Protein AF-S4PZG8-F1 (afdb_monomer_lite)

Secondary structure (DSSP, 8-state):
---S-HHHHHHHHHHHHHS----TTS-HHHHHHHHHHTT-HHHHHHHHHHHHHHH------------PPP--SPPP-------------

Radius of gyration: 31.52 Å; chains: 1; bounding box: 47×37×90 Å

Sequence (89 aa):
FIDRDPNLFGLILNFLRTRDIDLTNVNIRSLRHECDYFGITPLSRRLALCDEMNHSSCGDVLFYGYLPPPLNGPLPNSSGRNGSNVSRK

Foldseek 3Di:
DDPDDPVLVVQVVVCVVPVDGDPPPDDLVNNLVVCVVVVVVVSNVVSVVVVCVVVDPDDPPDDDDDDDPPPPDDDPPPPDDDDDDDDDD

InterPro domains:
  IPR003131 Potassium channel tetramerisation-type BTB domain [PF02214] (1-43)
  IPR011333 SKP1/BTB/POZ domain superfamily [G3DSA:3.30.710.10] (1-57)
  IPR011333 SKP1/BTB/POZ domain superfamily [SSF54695] (1-53)
  IPR047876 SHKBP1/KCTD3 [PTHR15859] (1-72)

Organism: NCBI:txid116150

Structure (mmCIF, N/CA/C/O backbone):
data_AF-S4PZG8-F1
#
_entry.id   AF-S4PZG8-F1
#
loop_
_atom_site.group_PDB
_atom_site.id
_atom_site.type_symbol
_atom_site.label_atom_id
_atom_site.label_alt_id
_atom_site.label_comp_id
_atom_site.label_asym_id
_atom_site.label_entity_id
_atom_site.label_seq_id
_atom_site.pdbx_PDB_i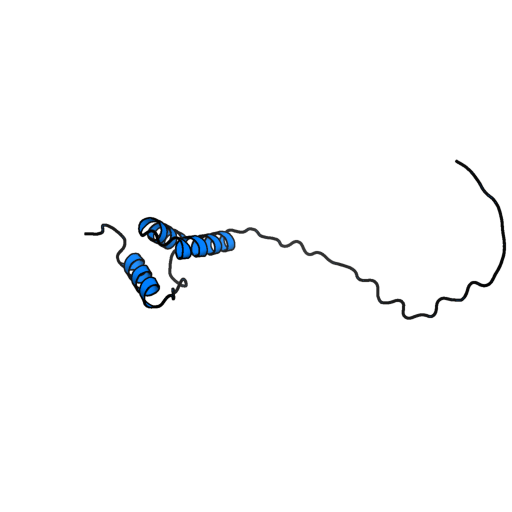ns_code
_atom_site.Cartn_x
_atom_site.Cartn_y
_atom_site.Cartn_z
_atom_site.occupancy
_atom_site.B_iso_or_equiv
_atom_site.auth_seq_id
_atom_site.auth_comp_id
_atom_site.auth_asym_id
_atom_site.auth_atom_id
_atom_site.pdbx_PDB_model_num
ATOM 1 N N . PHE A 1 1 ? 8.117 -1.780 -19.523 1.00 66.31 1 PHE A N 1
ATOM 2 C CA . PHE A 1 1 ? 7.851 -3.006 -18.749 1.00 66.31 1 PHE A CA 1
ATOM 3 C C . PHE A 1 1 ? 7.889 -2.661 -17.275 1.00 66.31 1 PHE A C 1
ATOM 5 O O . PHE A 1 1 ? 8.657 -1.782 -16.906 1.00 66.31 1 PHE A O 1
ATOM 12 N N . ILE A 1 2 ? 7.032 -3.288 -16.473 1.00 79.31 2 ILE A N 1
ATOM 13 C CA . ILE A 1 2 ? 7.015 -3.125 -15.017 1.00 79.31 2 ILE A CA 1
ATOM 14 C C . ILE A 1 2 ? 7.710 -4.360 -14.439 1.00 79.31 2 ILE A C 1
ATOM 16 O O . ILE A 1 2 ? 7.255 -5.471 -14.689 1.00 79.31 2 ILE A O 1
ATOM 20 N N . ASP A 1 3 ? 8.811 -4.164 -13.716 1.00 85.62 3 ASP A N 1
ATOM 21 C CA . ASP A 1 3 ? 9.589 -5.227 -13.060 1.00 85.62 3 ASP A CA 1
ATOM 22 C C . ASP A 1 3 ? 9.063 -5.469 -11.633 1.00 85.62 3 ASP A C 1
ATOM 24 O O . ASP A 1 3 ? 9.740 -5.221 -10.637 1.00 85.62 3 ASP A O 1
ATOM 28 N N . ARG A 1 4 ? 7.773 -5.808 -11.525 1.00 89.06 4 ARG A N 1
ATOM 29 C CA . ARG A 1 4 ? 7.062 -6.037 -10.253 1.00 89.06 4 ARG A CA 1
ATOM 30 C C . ARG A 1 4 ? 6.253 -7.323 -10.326 1.00 89.06 4 ARG A C 1
ATOM 32 O O . ARG A 1 4 ? 6.031 -7.860 -11.410 1.00 89.06 4 ARG A O 1
ATOM 39 N N . ASP A 1 5 ? 5.798 -7.795 -9.169 1.00 89.81 5 ASP A N 1
ATOM 40 C CA . ASP A 1 5 ? 5.038 -9.038 -9.062 1.00 89.81 5 ASP A CA 1
ATOM 41 C C . ASP A 1 5 ? 3.725 -8.958 -9.875 1.00 89.81 5 ASP A C 1
ATOM 43 O O . ASP A 1 5 ? 2.845 -8.146 -9.554 1.00 89.81 5 ASP A O 1
ATOM 47 N N . PRO A 1 6 ? 3.558 -9.796 -10.917 1.00 91.38 6 PRO A N 1
ATOM 48 C CA . PRO A 1 6 ? 2.358 -9.782 -11.745 1.00 91.38 6 PRO A CA 1
ATOM 49 C C . PRO A 1 6 ? 1.091 -10.177 -10.971 1.00 91.38 6 PRO A C 1
ATOM 51 O O . PRO A 1 6 ? 0.002 -9.732 -11.336 1.00 91.38 6 PRO A O 1
ATOM 54 N N . ASN A 1 7 ? 1.203 -10.961 -9.892 1.00 91.38 7 ASN A N 1
ATOM 55 C CA . ASN A 1 7 ? 0.053 -11.395 -9.096 1.00 91.38 7 ASN A CA 1
ATOM 56 C C . ASN A 1 7 ? -0.510 -10.244 -8.258 1.00 91.38 7 ASN A C 1
ATOM 58 O O . ASN A 1 7 ? -1.712 -9.972 -8.296 1.00 91.38 7 ASN A O 1
ATOM 62 N N . LEU A 1 8 ? 0.361 -9.525 -7.541 1.00 92.25 8 LEU A N 1
ATOM 63 C CA . LEU A 1 8 ? -0.045 -8.357 -6.752 1.00 92.25 8 LEU A CA 1
ATOM 64 C C . LEU A 1 8 ? -0.533 -7.225 -7.657 1.00 92.25 8 LEU A C 1
ATOM 66 O O . LEU A 1 8 ? -1.525 -6.564 -7.346 1.00 92.25 8 LEU A O 1
ATOM 70 N N . PHE A 1 9 ? 0.106 -7.044 -8.814 1.00 93.25 9 PHE A N 1
ATOM 71 C CA . PHE A 1 9 ? -0.351 -6.084 -9.809 1.00 93.25 9 PHE A CA 1
ATOM 72 C C . PHE A 1 9 ? -1.754 -6.421 -10.335 1.00 93.25 9 PHE A C 1
ATOM 74 O O . PHE A 1 9 ? -2.608 -5.538 -10.420 1.00 93.25 9 PHE A O 1
ATOM 81 N N . GLY A 1 10 ? -2.035 -7.696 -10.622 1.00 93.25 10 GLY A N 1
ATOM 82 C CA . GLY A 1 10 ? -3.372 -8.151 -11.011 1.00 93.25 10 GLY A CA 1
ATOM 83 C C . GLY A 1 10 ? -4.435 -7.845 -9.952 1.00 93.25 10 GLY A C 1
ATOM 84 O O . GLY A 1 10 ? -5.518 -7.355 -10.283 1.00 93.25 10 GLY A O 1
ATOM 85 N N . LEU A 1 11 ? -4.108 -8.047 -8.675 1.00 93.06 11 LEU A N 1
ATOM 86 C CA . LEU A 1 11 ? -5.000 -7.724 -7.560 1.00 93.06 11 LEU A CA 1
ATOM 87 C C . LEU A 1 11 ? -5.277 -6.216 -7.467 1.00 93.06 11 LEU A C 1
ATOM 89 O O . LEU A 1 11 ? -6.427 -5.801 -7.319 1.00 93.06 11 LEU A O 1
ATOM 93 N N . ILE A 1 12 ? -4.245 -5.392 -7.643 1.00 93.38 12 ILE A N 1
ATOM 94 C CA . ILE A 1 12 ? -4.367 -3.931 -7.684 1.00 93.38 12 ILE A CA 1
ATOM 95 C C . ILE A 1 12 ? -5.259 -3.477 -8.845 1.00 93.38 12 ILE A C 1
ATOM 97 O O . ILE A 1 12 ? -6.132 -2.626 -8.660 1.00 93.38 12 ILE A O 1
ATOM 101 N N . LEU A 1 13 ? -5.098 -4.059 -10.035 1.00 94.25 13 LEU A N 1
ATOM 102 C CA . LEU A 1 13 ? -5.956 -3.755 -11.181 1.00 94.25 13 LEU A CA 1
ATOM 103 C C . LEU A 1 13 ? -7.419 -4.129 -10.918 1.00 94.25 13 LEU A C 1
ATOM 105 O O . LEU A 1 13 ? -8.326 -3.378 -11.287 1.00 94.25 13 LEU A O 1
ATOM 109 N N . ASN A 1 14 ? -7.662 -5.271 -10.274 1.00 94.19 14 ASN A N 1
ATOM 110 C CA . ASN A 1 14 ? -9.009 -5.693 -9.900 1.00 94.19 14 ASN A CA 1
ATOM 111 C C . ASN A 1 14 ? -9.636 -4.747 -8.876 1.00 94.19 14 ASN A C 1
ATOM 113 O O . ASN A 1 14 ? -10.790 -4.352 -9.064 1.00 94.19 14 ASN A O 1
ATOM 117 N N . PHE A 1 15 ? -8.870 -4.296 -7.882 1.00 93.62 15 PHE A N 1
ATOM 118 C CA . PHE A 1 15 ? -9.315 -3.274 -6.937 1.00 93.62 15 PHE A CA 1
ATOM 119 C C . PHE A 1 15 ? -9.667 -1.955 -7.632 1.00 93.62 15 PHE A C 1
ATOM 121 O O . PHE A 1 15 ? -10.708 -1.363 -7.354 1.00 93.62 15 PHE A O 1
ATOM 128 N N . LEU A 1 16 ? -8.850 -1.485 -8.577 1.00 93.00 16 LEU A N 1
ATOM 129 C CA . LEU A 1 16 ? -9.152 -0.252 -9.312 1.00 93.00 16 LEU A CA 1
ATOM 130 C C . LEU A 1 16 ? -10.439 -0.363 -10.145 1.00 93.00 16 LEU A C 1
ATOM 132 O O . LEU A 1 16 ? -11.147 0.633 -10.298 1.00 93.00 16 LEU A O 1
ATOM 136 N N . ARG A 1 17 ? -10.761 -1.564 -10.645 1.00 94.75 17 ARG A N 1
ATOM 137 C CA . ARG A 1 17 ? -11.961 -1.836 -11.450 1.00 94.75 17 ARG A CA 1
ATOM 138 C C . ARG A 1 17 ? -13.227 -2.004 -10.608 1.00 94.7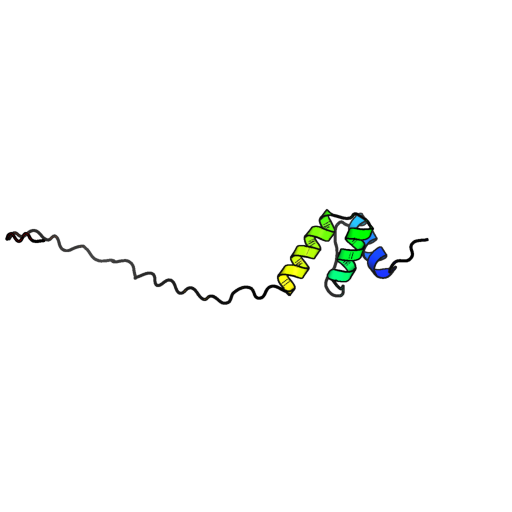5 17 ARG A C 1
ATOM 140 O O . ARG A 1 17 ? -14.260 -1.444 -10.953 1.00 94.75 17 ARG A O 1
ATOM 147 N N . THR A 1 18 ? -13.154 -2.794 -9.543 1.00 95.94 18 THR A N 1
ATOM 148 C CA . THR A 1 18 ? -14.325 -3.236 -8.760 1.00 95.94 18 THR A CA 1
ATOM 149 C C . THR A 1 18 ? -14.496 -2.481 -7.447 1.00 95.94 18 THR A C 1
ATOM 151 O O . THR A 1 18 ? -15.578 -2.499 -6.873 1.00 95.94 18 THR A O 1
ATOM 154 N N . ARG A 1 19 ? -13.448 -1.780 -6.993 1.00 91.62 19 ARG A N 1
ATOM 155 C CA . ARG A 1 19 ? -13.326 -1.187 -5.649 1.00 91.62 19 ARG A CA 1
ATOM 156 C C . ARG A 1 19 ? -13.365 -2.211 -4.515 1.00 91.62 19 ARG A C 1
ATOM 158 O O . ARG A 1 19 ? -13.535 -1.813 -3.365 1.00 91.62 19 ARG A O 1
ATOM 165 N N . ASP A 1 20 ? -13.138 -3.481 -4.837 1.00 91.06 20 ASP A N 1
ATOM 166 C CA . ASP A 1 20 ? -13.124 -4.595 -3.898 1.00 91.06 20 ASP A CA 1
ATOM 167 C C . ASP A 1 20 ? -11.775 -5.325 -3.914 1.00 91.06 20 ASP A C 1
ATOM 169 O O . ASP A 1 20 ? -11.047 -5.292 -4.913 1.00 91.06 20 ASP A O 1
ATOM 173 N N . ILE A 1 21 ? -11.406 -5.928 -2.784 1.00 90.69 21 ILE A N 1
ATOM 174 C CA . ILE A 1 21 ? -10.137 -6.639 -2.637 1.00 90.69 21 ILE A CA 1
ATOM 175 C C . ILE A 1 21 ? -10.259 -7.784 -1.634 1.00 90.69 21 ILE A C 1
ATOM 177 O O . ILE A 1 21 ? -10.689 -7.590 -0.500 1.00 90.69 21 ILE A O 1
ATOM 181 N N . ASP A 1 22 ? -9.824 -8.971 -2.053 1.00 89.62 22 ASP A N 1
ATOM 182 C CA . ASP A 1 22 ? -9.739 -10.142 -1.187 1.00 89.62 22 ASP A CA 1
ATOM 183 C C . ASP A 1 22 ? -8.346 -10.226 -0.547 1.00 89.62 22 ASP A C 1
ATOM 185 O O . ASP A 1 22 ? -7.321 -10.188 -1.235 1.00 89.62 22 ASP A O 1
ATOM 189 N N . LEU A 1 23 ? -8.318 -10.314 0.783 1.00 88.88 23 LEU A N 1
ATOM 190 C CA . LEU A 1 23 ? -7.100 -10.366 1.595 1.00 88.88 23 LEU A CA 1
ATOM 191 C C . LEU A 1 23 ? -6.845 -11.755 2.202 1.00 88.88 23 LEU A C 1
ATOM 193 O O . LEU A 1 23 ? -5.859 -11.921 2.914 1.00 88.88 23 LEU A O 1
ATOM 197 N N . THR A 1 24 ? -7.693 -12.756 1.936 1.00 87.44 24 THR A N 1
ATOM 198 C CA . THR A 1 24 ? -7.627 -14.079 2.590 1.00 87.44 24 THR A CA 1
ATOM 199 C C . THR A 1 24 ? -6.304 -14.817 2.383 1.00 87.44 24 THR A C 1
ATOM 201 O 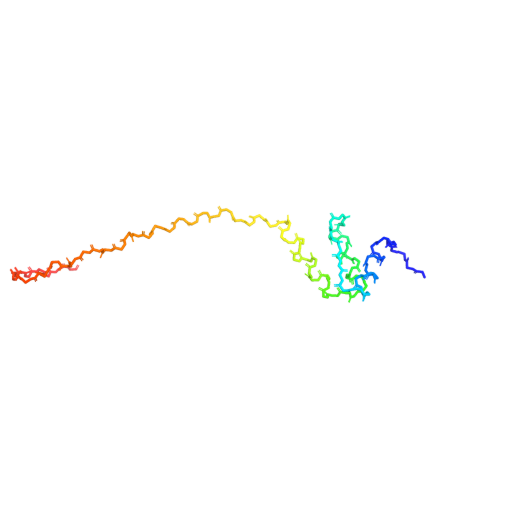O . THR A 1 24 ? -5.806 -15.440 3.315 1.00 87.44 24 THR A O 1
ATOM 204 N N . ASN A 1 25 ? -5.714 -14.727 1.188 1.00 86.12 25 ASN A N 1
ATOM 205 C CA . ASN A 1 25 ? -4.483 -15.440 0.820 1.00 86.12 25 ASN A CA 1
ATOM 206 C C . ASN A 1 25 ? -3.366 -14.498 0.351 1.00 86.12 25 ASN A C 1
ATOM 208 O O . ASN A 1 25 ? -2.516 -14.889 -0.451 1.00 86.12 25 ASN A O 1
ATOM 212 N N . VAL A 1 26 ? -3.371 -13.245 0.811 1.00 89.38 26 VAL A N 1
ATOM 213 C CA . VAL A 1 26 ? -2.389 -12.245 0.385 1.00 89.38 26 VAL A CA 1
ATOM 214 C C . VAL A 1 26 ? -1.568 -11.742 1.563 1.00 89.38 26 VAL A C 1
ATOM 216 O O . VAL A 1 26 ? -2.078 -11.481 2.650 1.00 89.38 26 VAL A O 1
ATOM 219 N N . ASN A 1 27 ? -0.268 -11.564 1.338 1.00 91.44 27 ASN A N 1
ATOM 220 C CA . ASN A 1 27 ? 0.581 -10.910 2.320 1.00 91.44 27 ASN A CA 1
ATOM 221 C C . ASN A 1 27 ? 0.277 -9.403 2.328 1.00 91.44 27 ASN A C 1
ATOM 223 O O . ASN A 1 27 ? 0.622 -8.684 1.386 1.00 91.44 27 ASN A O 1
ATOM 227 N N . ILE A 1 28 ? -0.357 -8.936 3.406 1.00 91.81 28 ILE A N 1
ATOM 228 C CA . ILE A 1 28 ? -0.791 -7.544 3.590 1.00 91.81 28 ILE A CA 1
ATOM 229 C C . ILE A 1 28 ? 0.389 -6.570 3.459 1.00 91.81 28 ILE A C 1
ATOM 231 O O . ILE A 1 28 ? 0.248 -5.529 2.817 1.00 91.81 28 ILE A O 1
ATOM 235 N N . ARG A 1 29 ? 1.576 -6.909 3.983 1.00 91.81 29 ARG A N 1
ATOM 236 C CA . ARG A 1 29 ? 2.765 -6.054 3.847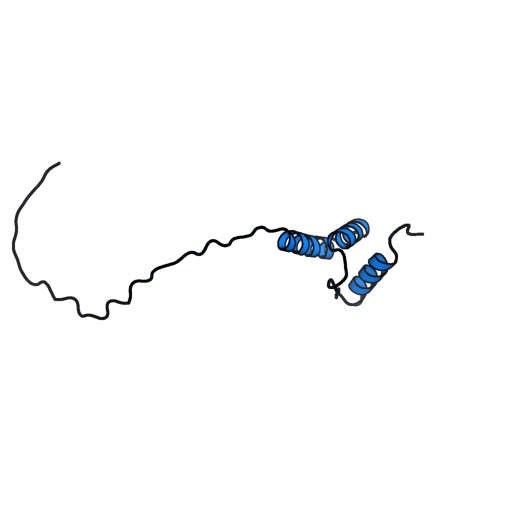 1.00 91.81 29 ARG A CA 1
ATOM 237 C C . ARG A 1 29 ? 3.237 -5.940 2.409 1.00 91.81 29 ARG A C 1
ATOM 239 O O . ARG A 1 29 ? 3.467 -4.827 1.942 1.00 91.81 29 ARG A O 1
ATOM 246 N N . SER A 1 30 ? 3.367 -7.062 1.704 1.00 92.94 30 SER A N 1
ATOM 247 C CA . SER A 1 30 ? 3.796 -7.050 0.301 1.00 92.94 30 SER A CA 1
ATOM 248 C C . SER A 1 30 ? 2.820 -6.252 -0.560 1.00 92.94 30 SER A C 1
ATOM 250 O O . SER A 1 30 ? 3.236 -5.375 -1.312 1.00 92.94 30 SER A O 1
ATOM 252 N N . LEU A 1 31 ? 1.515 -6.472 -0.381 1.00 94.12 31 LEU A N 1
ATOM 253 C CA . LEU A 1 31 ? 0.480 -5.729 -1.095 1.00 94.12 31 LEU A CA 1
ATOM 254 C C . LEU A 1 31 ? 0.497 -4.232 -0.753 1.00 94.12 31 LEU A C 1
ATOM 256 O O . LEU A 1 31 ? 0.325 -3.400 -1.643 1.00 94.12 31 LEU A O 1
ATOM 260 N N . ARG A 1 32 ? 0.745 -3.868 0.510 1.00 94.19 32 ARG A N 1
ATOM 261 C CA . ARG A 1 32 ? 0.900 -2.469 0.926 1.00 94.19 32 ARG A CA 1
ATOM 262 C C . ARG A 1 32 ? 2.077 -1.800 0.215 1.00 94.19 32 ARG A C 1
ATOM 264 O O . ARG A 1 32 ? 1.900 -0.704 -0.307 1.00 94.19 32 ARG A O 1
ATOM 271 N N . HIS A 1 33 ? 3.232 -2.464 0.138 1.00 94.50 33 HIS A N 1
ATOM 272 C CA . HIS A 1 33 ? 4.396 -1.943 -0.586 1.00 94.50 33 HIS A CA 1
ATOM 273 C C . HIS A 1 33 ? 4.109 -1.715 -2.074 1.00 94.50 33 HIS A C 1
ATOM 275 O O . HIS A 1 33 ? 4.539 -0.703 -2.625 1.00 94.50 33 HIS A O 1
ATOM 281 N N . GLU A 1 34 ? 3.353 -2.606 -2.723 1.00 94.62 34 GLU A N 1
ATOM 282 C CA . GLU A 1 34 ? 2.913 -2.374 -4.103 1.00 94.62 34 GLU A CA 1
ATOM 283 C C . GLU A 1 34 ? 1.949 -1.186 -4.190 1.00 94.62 34 GLU A C 1
ATOM 285 O O . GLU A 1 34 ? 2.103 -0.324 -5.050 1.00 94.62 34 GLU A O 1
ATOM 290 N N . CYS A 1 35 ? 0.981 -1.077 -3.276 1.00 94.75 35 CYS A N 1
ATOM 291 C CA . CYS A 1 35 ? 0.061 0.061 -3.253 1.00 94.75 35 CYS A CA 1
ATOM 292 C C . CYS A 1 35 ? 0.800 1.396 -3.085 1.00 94.75 35 CYS A C 1
ATOM 294 O O . CYS A 1 35 ? 0.433 2.367 -3.745 1.00 94.75 35 CYS A O 1
ATOM 296 N N . ASP A 1 36 ? 1.841 1.446 -2.251 1.00 93.81 36 ASP A N 1
ATOM 297 C CA . ASP A 1 36 ? 2.705 2.622 -2.101 1.00 93.81 36 ASP A CA 1
ATOM 298 C C . ASP A 1 36 ? 3.475 2.924 -3.394 1.00 93.81 36 ASP A C 1
ATOM 300 O O . ASP A 1 36 ? 3.516 4.075 -3.828 1.00 93.81 36 ASP A O 1
ATOM 304 N N . TYR A 1 37 ? 4.018 1.895 -4.053 1.00 93.81 37 TYR A N 1
ATOM 305 C CA . TYR A 1 37 ? 4.734 2.034 -5.324 1.00 93.81 37 TYR A CA 1
ATOM 306 C C . TYR A 1 37 ? 3.844 2.599 -6.443 1.00 93.81 37 TYR A C 1
ATOM 308 O O . TYR A 1 37 ? 4.257 3.500 -7.171 1.00 93.81 37 TYR A O 1
ATOM 316 N N . PHE A 1 38 ? 2.604 2.115 -6.559 1.00 92.75 38 PHE A N 1
ATOM 317 C CA . PHE A 1 38 ? 1.639 2.582 -7.561 1.00 92.75 38 PHE A CA 1
ATOM 318 C C . PHE A 1 38 ? 0.867 3.847 -7.138 1.00 92.75 38 PHE A C 1
ATOM 320 O O . PHE A 1 38 ? 0.002 4.310 -7.882 1.00 92.75 38 PHE A O 1
ATOM 327 N N . GLY A 1 39 ? 1.151 4.419 -5.962 1.00 93.25 39 GLY A N 1
ATOM 328 C CA . GLY A 1 39 ? 0.512 5.650 -5.485 1.00 93.25 39 GLY A CA 1
ATOM 329 C C . GLY A 1 39 ? -0.958 5.492 -5.076 1.00 93.25 39 GLY A C 1
ATOM 330 O O . GLY A 1 39 ? -1.724 6.456 -5.103 1.00 93.25 39 GLY A O 1
ATOM 331 N N . ILE A 1 40 ? -1.384 4.290 -4.679 1.00 94.44 40 ILE A N 1
ATOM 332 C CA . ILE A 1 40 ? -2.750 3.994 -4.221 1.00 94.44 40 ILE A CA 1
ATOM 333 C C . ILE A 1 40 ? -2.852 4.213 -2.703 1.00 94.44 40 ILE A C 1
ATOM 335 O O . ILE A 1 40 ? -3.141 3.308 -1.916 1.00 94.44 40 ILE A O 1
ATOM 339 N N . THR A 1 41 ? -2.653 5.463 -2.283 1.00 91.75 41 THR A N 1
ATOM 340 C CA . THR A 1 41 ? -2.661 5.908 -0.879 1.00 91.75 41 THR A CA 1
ATOM 341 C C . THR A 1 41 ? -3.883 5.474 -0.054 1.00 91.75 41 THR A C 1
ATOM 343 O O . THR A 1 41 ? -3.690 5.024 1.078 1.00 91.75 41 THR A O 1
ATOM 346 N N . PRO A 1 42 ? -5.144 5.573 -0.535 1.00 88.94 42 PRO A N 1
ATOM 347 C CA . PRO A 1 42 ? -6.293 5.186 0.287 1.00 88.94 42 PRO A CA 1
ATOM 348 C C . PRO A 1 42 ? -6.323 3.684 0.592 1.00 88.94 42 PRO A C 1
ATOM 350 O O . PRO A 1 42 ? -6.769 3.298 1.672 1.00 88.94 42 PRO A O 1
ATOM 353 N N . LEU A 1 43 ? -5.832 2.848 -0.327 1.00 91.62 43 LEU A N 1
ATOM 354 C CA . LEU A 1 43 ? -5.728 1.409 -0.109 1.00 91.62 43 LEU A CA 1
ATOM 355 C C . LEU A 1 43 ? -4.552 1.104 0.827 1.00 91.62 43 LEU A C 1
ATOM 357 O O . LEU A 1 43 ? -4.757 0.455 1.846 1.00 91.62 43 LEU A O 1
ATOM 361 N N . SER A 1 44 ? -3.367 1.670 0.572 1.00 92.88 44 SER A N 1
ATOM 362 C CA . SER A 1 44 ? -2.195 1.500 1.446 1.00 92.88 44 SER A CA 1
ATOM 363 C C . SER A 1 44 ? -2.481 1.869 2.910 1.00 92.88 44 SER A C 1
ATOM 365 O O . SER A 1 44 ? -2.153 1.102 3.817 1.00 92.88 44 SER A O 1
ATOM 367 N N . ARG A 1 45 ? -3.182 2.988 3.161 1.00 92.38 45 ARG A N 1
ATOM 368 C CA . ARG A 1 45 ? -3.580 3.390 4.521 1.00 92.38 45 ARG A CA 1
ATOM 369 C C . ARG A 1 45 ? -4.494 2.357 5.181 1.00 92.38 45 ARG A C 1
ATOM 371 O O . ARG A 1 45 ? -4.332 2.085 6.363 1.00 92.38 45 ARG A O 1
ATOM 378 N N . ARG A 1 46 ? -5.447 1.785 4.439 1.00 92.44 46 ARG A N 1
ATOM 379 C CA . ARG A 1 46 ? -6.325 0.729 4.965 1.00 92.44 46 ARG A CA 1
ATOM 380 C C . ARG A 1 46 ? -5.535 -0.533 5.301 1.00 92.44 46 ARG A C 1
ATOM 382 O O . ARG A 1 46 ? -5.722 -1.072 6.384 1.00 92.44 46 ARG A O 1
ATOM 389 N N . LEU A 1 47 ? -4.617 -0.956 4.428 1.00 92.12 47 LEU A N 1
ATOM 390 C CA . LEU A 1 47 ? -3.757 -2.109 4.702 1.00 92.12 47 LEU A CA 1
ATOM 391 C C . LEU A 1 47 ? -2.835 -1.892 5.906 1.00 92.12 47 LEU A C 1
ATOM 393 O O . LEU A 1 47 ? -2.591 -2.842 6.639 1.00 92.12 47 LEU A O 1
ATOM 397 N N . ALA A 1 48 ? -2.353 -0.668 6.139 1.00 89.38 48 ALA A N 1
ATOM 398 C CA . ALA A 1 48 ? -1.555 -0.356 7.325 1.00 89.38 48 ALA A CA 1
ATOM 399 C C . ALA A 1 48 ? -2.329 -0.641 8.624 1.00 89.38 48 ALA A C 1
ATOM 401 O O . ALA A 1 48 ? -1.788 -1.274 9.523 1.00 89.38 48 ALA A O 1
ATOM 402 N N . LEU A 1 49 ? -3.614 -0.272 8.680 1.00 87.75 49 LEU A N 1
ATOM 403 C CA . LEU A 1 49 ? -4.479 -0.571 9.829 1.00 87.75 49 LEU A CA 1
ATOM 404 C C . LEU A 1 49 ? -4.696 -2.083 10.011 1.00 87.75 49 LEU A C 1
ATOM 406 O O . LEU A 1 49 ? -4.762 -2.571 11.138 1.00 87.75 49 LEU A O 1
ATOM 410 N N . CYS A 1 50 ? -4.796 -2.838 8.912 1.00 85.81 50 CYS A N 1
ATOM 411 C CA . CYS A 1 50 ? -4.891 -4.298 8.966 1.00 85.81 50 CYS A CA 1
ATOM 412 C C . CYS A 1 50 ? -3.600 -4.946 9.495 1.00 85.81 50 CYS A C 1
ATOM 414 O O . CYS A 1 50 ? -3.682 -5.882 10.288 1.00 85.81 50 CYS A O 1
ATOM 416 N N . ASP A 1 51 ? -2.427 -4.439 9.094 1.00 84.12 51 ASP A N 1
ATOM 417 C CA . ASP A 1 51 ? -1.124 -4.903 9.600 1.00 84.12 51 ASP A CA 1
ATOM 418 C C . ASP A 1 51 ? -0.986 -4.602 11.103 1.00 84.12 51 ASP A C 1
ATOM 420 O O . ASP A 1 51 ? -0.593 -5.468 11.881 1.00 84.12 51 ASP A O 1
ATOM 424 N N . GLU A 1 52 ? -1.399 -3.408 11.538 1.00 79.94 52 GLU A N 1
ATOM 425 C CA . GLU A 1 52 ? -1.384 -3.000 12.948 1.00 79.94 52 GLU A CA 1
ATOM 426 C C . GLU A 1 52 ? -2.309 -3.856 13.822 1.00 79.94 52 GLU A C 1
ATOM 428 O O . GLU A 1 52 ? -1.886 -4.285 14.894 1.00 79.94 52 GLU A O 1
ATOM 433 N N . MET A 1 53 ? -3.534 -4.172 13.382 1.00 72.62 53 MET A N 1
ATOM 434 C CA . MET A 1 53 ? -4.429 -5.073 14.131 1.00 72.62 53 MET A CA 1
ATOM 435 C C . MET A 1 53 ? -3.839 -6.473 14.302 1.00 72.62 53 MET A C 1
ATOM 437 O O . MET A 1 53 ? -3.957 -7.051 15.377 1.00 72.62 53 MET A O 1
ATOM 441 N N . ASN A 1 54 ? -3.179 -7.008 13.272 1.00 68.62 54 ASN A N 1
ATOM 442 C CA . ASN A 1 54 ? -2.565 -8.334 13.339 1.00 68.62 54 ASN A CA 1
ATOM 443 C C . ASN A 1 54 ? -1.331 -8.371 14.261 1.00 68.62 54 ASN A C 1
ATOM 445 O O . ASN A 1 54 ? -0.928 -9.437 14.719 1.00 68.62 54 ASN A O 1
ATOM 449 N N . HIS A 1 55 ? -0.726 -7.212 14.532 1.00 65.00 55 HIS A N 1
ATOM 450 C CA . HIS A 1 55 ? 0.476 -7.076 15.356 1.00 65.00 55 HIS A CA 1
ATOM 451 C C . HIS A 1 55 ? 0.215 -6.476 16.746 1.00 65.00 55 HIS A C 1
ATOM 453 O O . HIS A 1 55 ? 1.131 -6.394 17.569 1.00 65.00 55 HIS A O 1
ATOM 459 N N . SER A 1 56 ? -1.014 -6.036 17.013 1.00 55.41 56 SER A N 1
ATOM 460 C CA . SER A 1 56 ? -1.389 -5.405 18.273 1.00 55.41 56 SER A CA 1
ATOM 461 C C . SER A 1 56 ? -1.471 -6.442 19.389 1.00 55.41 56 SER A C 1
ATOM 463 O O . SER A 1 56 ? -2.333 -7.314 19.378 1.00 55.41 56 SER A O 1
ATOM 465 N N . SER A 1 57 ? -0.649 -6.288 20.427 1.00 55.38 57 SER A N 1
ATOM 466 C CA . SER A 1 57 ? -0.777 -6.993 21.712 1.00 55.38 57 SER A CA 1
ATOM 467 C C . SER A 1 57 ? -1.907 -6.421 22.589 1.00 55.38 57 SER A C 1
ATOM 469 O O . SER A 1 57 ? -1.787 -6.347 23.813 1.00 55.38 57 SER A O 1
ATOM 471 N N . CYS A 1 58 ? -2.984 -5.924 21.972 1.00 57.41 58 CYS A N 1
ATOM 472 C CA . CYS A 1 58 ? -3.982 -5.097 22.642 1.00 57.41 58 CYS A CA 1
ATOM 473 C C . CYS A 1 58 ? -4.868 -5.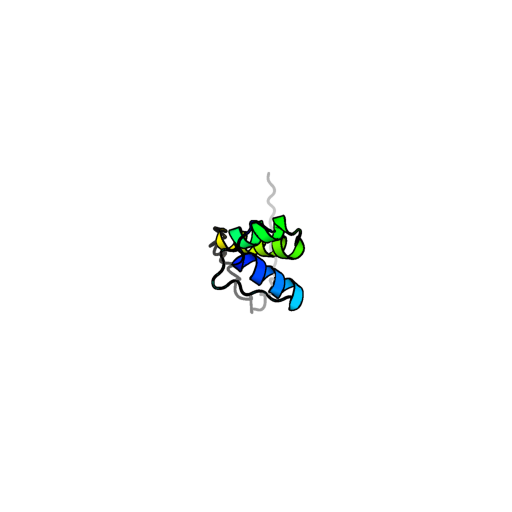923 23.589 1.00 57.41 58 CYS A C 1
ATOM 475 O O . CYS A 1 58 ? -5.832 -6.544 23.165 1.00 57.41 58 CYS A O 1
ATOM 477 N N . GLY A 1 59 ? -4.540 -5.857 24.883 1.00 62.94 59 GLY A N 1
ATOM 478 C CA . GLY A 1 59 ? -5.509 -5.607 25.951 1.00 62.94 59 GLY A CA 1
ATOM 479 C C . GLY A 1 59 ? -6.456 -6.738 26.349 1.00 62.94 59 GLY A C 1
ATOM 480 O O . GLY A 1 59 ? -7.633 -6.684 26.020 1.00 62.94 59 GLY A O 1
ATOM 481 N N . ASP A 1 60 ? -5.996 -7.619 27.238 1.00 60.16 60 ASP A N 1
ATOM 482 C CA . ASP A 1 60 ? -6.870 -8.267 28.227 1.00 60.16 60 ASP A CA 1
ATOM 483 C C . ASP A 1 60 ? -6.753 -7.511 29.560 1.00 60.16 60 ASP A C 1
ATOM 485 O O . ASP A 1 60 ? -6.134 -7.965 30.522 1.00 60.16 60 ASP A O 1
ATOM 489 N N . VAL A 1 61 ? -7.308 -6.298 29.628 1.00 63.31 61 VAL A N 1
ATOM 490 C CA . VAL A 1 61 ? -7.582 -5.670 30.929 1.00 63.31 61 VAL A CA 1
ATOM 491 C C . VAL A 1 61 ? -9.070 -5.830 31.203 1.00 63.31 61 VAL A C 1
ATOM 493 O O . VAL A 1 61 ? -9.898 -5.043 30.748 1.00 63.31 61 VAL A O 1
ATOM 496 N N . LEU A 1 62 ? -9.408 -6.887 31.942 1.00 64.38 62 LEU A N 1
ATOM 497 C CA . LEU A 1 62 ? -10.744 -7.107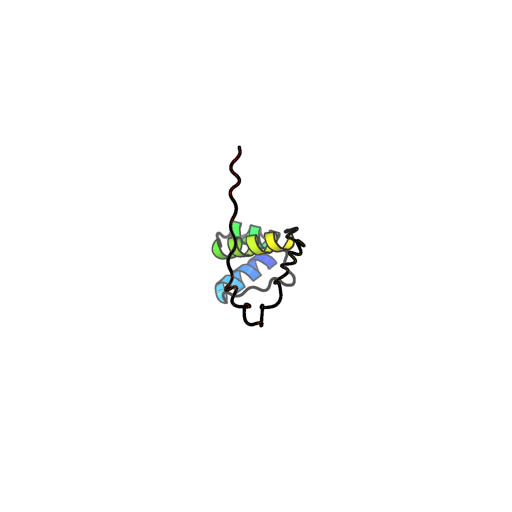 32.490 1.00 64.38 62 LEU A CA 1
ATOM 498 C C . LEU A 1 62 ? -11.023 -6.055 33.570 1.00 64.38 62 LEU A C 1
ATOM 500 O O . LEU A 1 62 ? -10.601 -6.193 34.718 1.00 64.38 62 LEU A O 1
ATOM 504 N N . PHE A 1 63 ? -11.758 -5.004 33.219 1.00 65.38 63 PHE A N 1
ATOM 505 C CA . PHE A 1 63 ? -12.318 -4.088 34.208 1.00 65.38 63 PHE A CA 1
ATOM 506 C C . PHE A 1 63 ? -13.621 -4.676 34.759 1.00 65.38 63 PHE A C 1
ATOM 508 O O . PHE A 1 63 ? -14.659 -4.637 34.100 1.00 65.38 63 PHE A O 1
ATOM 515 N N . TYR A 1 64 ? -13.587 -5.209 35.982 1.00 71.62 64 TYR A N 1
ATOM 516 C CA . TYR A 1 64 ? -14.807 -5.517 36.729 1.00 71.62 64 TYR A CA 1
ATOM 517 C C . TYR A 1 64 ? -15.332 -4.240 37.392 1.00 71.62 64 TYR A C 1
ATOM 519 O O . TYR A 1 64 ? -14.786 -3.768 38.387 1.00 71.62 64 TYR A O 1
ATOM 527 N N . GLY A 1 65 ? -16.407 -3.676 36.841 1.00 74.88 65 GLY A N 1
ATOM 528 C CA . GLY A 1 65 ? -17.208 -2.662 37.520 1.00 74.88 65 GLY A CA 1
ATOM 529 C C . GLY A 1 65 ? -18.267 -3.339 38.385 1.00 74.88 65 GLY A C 1
ATOM 530 O O . GLY A 1 65 ? -19.211 -3.916 37.852 1.00 74.88 65 GLY A O 1
ATOM 531 N N . TYR A 1 66 ? -18.129 -3.282 39.711 1.00 75.38 66 TYR A N 1
ATOM 532 C CA . TYR A 1 66 ? -19.204 -3.702 40.609 1.00 75.38 66 TYR A CA 1
ATOM 533 C C . TYR A 1 66 ? -20.218 -2.563 40.739 1.00 75.38 66 TYR A C 1
ATOM 535 O O . TYR A 1 66 ? -19.957 -1.562 41.405 1.00 75.38 66 TYR A O 1
ATOM 543 N N . LEU A 1 67 ? -21.373 -2.707 40.090 1.00 75.56 67 LEU A N 1
ATOM 544 C CA . LEU A 1 67 ? -22.528 -1.849 40.339 1.00 75.56 67 LEU A CA 1
ATOM 545 C C . LEU A 1 67 ? -23.267 -2.397 41.565 1.00 75.56 67 LEU A C 1
ATOM 547 O O . LEU A 1 67 ? -23.807 -3.504 41.489 1.00 75.56 67 LEU A O 1
ATOM 551 N N . PRO A 1 68 ? -23.294 -1.671 42.700 1.00 72.88 68 PRO A N 1
ATOM 552 C CA . PRO A 1 68 ? -24.105 -2.094 43.826 1.00 72.88 68 PRO A CA 1
ATOM 553 C C . PRO A 1 68 ? -25.579 -2.157 43.392 1.00 72.88 68 PRO A C 1
ATOM 555 O O . PRO A 1 68 ? -26.029 -1.289 42.634 1.00 72.88 68 PRO A O 1
ATOM 558 N N . PRO A 1 69 ? -26.334 -3.179 43.835 1.00 80.25 69 PRO A N 1
ATOM 559 C CA . PRO A 1 69 ? -27.741 -3.310 43.486 1.00 80.25 69 PRO A CA 1
ATOM 560 C C . PRO A 1 69 ? -28.519 -2.050 43.900 1.00 80.25 69 PRO A C 1
ATOM 562 O O . PRO A 1 69 ? -28.208 -1.451 44.936 1.00 80.25 69 PRO A O 1
ATOM 565 N N . PRO A 1 70 ? -29.522 -1.630 43.106 1.00 74.56 70 PRO A N 1
ATOM 566 C CA . PRO A 1 70 ? -30.305 -0.441 43.407 1.00 74.56 70 PRO A CA 1
ATOM 567 C C . PRO A 1 70 ? -30.954 -0.587 44.786 1.00 74.56 70 PRO A C 1
ATOM 569 O O . PRO A 1 70 ? -31.573 -1.609 45.092 1.00 74.56 70 PRO A O 1
ATOM 572 N N . LEU A 1 71 ? -30.785 0.437 45.629 1.00 72.38 71 LEU A N 1
ATOM 573 C CA . LEU A 1 71 ? -31.388 0.507 46.957 1.00 72.38 71 LEU A CA 1
ATOM 574 C C . LEU A 1 71 ? -32.907 0.679 46.814 1.00 72.38 71 LEU A C 1
ATOM 576 O O . LEU A 1 71 ? -33.439 1.783 46.888 1.00 72.38 71 LEU A O 1
ATOM 580 N N . ASN A 1 72 ? -33.614 -0.428 46.606 1.00 68.50 72 ASN A N 1
ATOM 581 C CA . ASN A 1 72 ? -35.069 -0.477 46.644 1.00 68.50 72 ASN A CA 1
ATOM 582 C C . ASN A 1 72 ? -35.515 -0.593 48.105 1.00 68.50 72 ASN A C 1
ATOM 584 O O . ASN A 1 72 ? -35.872 -1.668 48.581 1.00 68.50 72 ASN A O 1
ATOM 588 N N . GLY A 1 73 ? -35.459 0.514 48.838 1.00 70.38 73 GLY A N 1
ATOM 589 C CA . GLY A 1 73 ? -35.964 0.586 50.204 1.00 70.38 73 GLY A CA 1
ATOM 590 C C . GLY A 1 73 ? -36.312 2.024 50.580 1.00 70.38 73 GLY A C 1
ATOM 591 O O . GLY A 1 73 ? -35.526 2.922 50.274 1.00 70.38 73 GLY A O 1
ATOM 592 N N . PRO A 1 74 ? -37.461 2.284 51.232 1.00 60.12 74 PRO A N 1
ATOM 593 C CA . PRO A 1 74 ? -37.763 3.617 51.730 1.00 60.12 74 PRO A CA 1
ATOM 594 C C . PRO A 1 74 ? -36.724 3.987 52.793 1.00 60.12 74 PRO A C 1
ATOM 596 O O . PRO A 1 74 ? -36.537 3.251 53.762 1.00 60.12 74 PRO A O 1
ATOM 599 N N . LEU A 1 75 ? -36.050 5.126 52.615 1.00 61.00 75 LEU A N 1
ATOM 600 C CA . LEU A 1 75 ? -35.212 5.727 53.653 1.00 61.00 75 LEU A CA 1
ATOM 601 C C . LEU A 1 75 ? -36.055 5.894 54.932 1.00 61.00 75 LEU A C 1
ATOM 603 O O . LEU A 1 75 ? -37.119 6.520 54.864 1.00 61.00 75 LEU A O 1
ATOM 607 N N . PRO A 1 76 ? -35.628 5.372 56.097 1.00 56.31 76 PRO A N 1
ATOM 608 C CA . PRO A 1 76 ? -36.309 5.677 57.340 1.00 56.31 76 PRO A CA 1
ATOM 609 C C . PRO A 1 76 ? -36.113 7.163 57.644 1.00 56.31 76 PRO A C 1
ATOM 611 O O . PRO A 1 76 ? -34.995 7.651 57.799 1.00 56.31 76 PRO A O 1
ATOM 614 N N . ASN A 1 77 ? -37.233 7.879 57.702 1.00 54.56 77 ASN A N 1
ATOM 615 C CA . ASN A 1 77 ? -37.335 9.263 58.136 1.00 54.56 77 ASN A CA 1
ATOM 616 C C . ASN A 1 77 ? -36.717 9.417 59.538 1.00 54.56 77 ASN A C 1
ATOM 618 O O . ASN A 1 77 ? -37.356 9.103 60.543 1.00 54.56 77 ASN A O 1
ATOM 622 N N . SER A 1 78 ? -35.478 9.904 59.623 1.00 55.50 78 SER A N 1
ATOM 623 C CA . SER A 1 78 ? -34.824 10.231 60.890 1.00 55.50 78 SER A CA 1
ATOM 624 C C . SER A 1 78 ? -35.338 11.575 61.412 1.00 55.50 78 SER A C 1
ATOM 626 O O . SER A 1 78 ? -34.654 12.597 61.377 1.00 55.50 78 SER A O 1
ATOM 628 N N . SER A 1 79 ? -36.576 11.575 61.899 1.00 56.12 79 SER A N 1
ATOM 629 C CA . SER A 1 79 ? -37.082 12.607 62.800 1.00 56.12 79 SER A CA 1
ATOM 630 C C . SER A 1 79 ? -36.608 12.280 64.219 1.00 56.12 79 SER A C 1
ATOM 632 O O . SER A 1 79 ? -37.175 11.400 64.858 1.00 56.12 79 SER A O 1
ATOM 634 N N . GLY A 1 80 ? -35.575 12.960 64.732 1.00 43.16 80 GLY A N 1
ATOM 635 C CA . GLY A 1 80 ? -35.190 12.785 66.139 1.00 43.16 80 GLY A CA 1
ATOM 636 C C . GLY A 1 80 ? -33.829 13.339 66.559 1.00 43.16 80 GLY A C 1
ATOM 637 O O . GLY A 1 80 ? -32.829 12.640 66.501 1.00 43.16 80 GLY A O 1
ATOM 638 N N . ARG A 1 81 ? -33.839 14.594 67.028 1.00 48.59 81 ARG A N 1
ATOM 639 C CA . ARG A 1 81 ? -33.010 15.197 68.098 1.00 48.59 81 ARG A CA 1
ATOM 640 C C . ARG A 1 81 ? -31.962 14.286 68.782 1.00 48.59 81 ARG A C 1
ATOM 642 O O . ARG A 1 81 ? -32.356 13.344 69.457 1.00 48.59 81 ARG A O 1
ATOM 649 N N . ASN A 1 82 ? -30.694 14.710 68.835 1.00 38.53 82 ASN A N 1
ATOM 650 C CA . ASN A 1 82 ? -30.064 15.259 70.056 1.00 38.53 82 ASN A CA 1
ATOM 651 C C . ASN A 1 82 ? -28.614 15.709 69.803 1.00 38.53 82 ASN A C 1
ATOM 653 O O . ASN A 1 82 ? -27.900 15.108 69.008 1.00 38.53 82 ASN A O 1
ATOM 657 N N . GLY A 1 83 ? -28.207 16.797 70.459 1.00 46.47 83 GLY A N 1
ATOM 658 C CA . GLY A 1 83 ? -26.951 17.494 70.192 1.00 46.47 83 GLY A CA 1
ATOM 659 C C . GLY A 1 83 ? -25.697 16.869 70.800 1.00 46.47 83 GLY A C 1
ATOM 660 O O . GLY A 1 83 ? -25.754 16.017 71.678 1.00 46.47 83 GLY A O 1
ATOM 661 N N . SER A 1 84 ? -24.545 17.368 70.361 1.00 46.28 84 SER A N 1
ATOM 662 C CA . SER A 1 84 ? -23.458 17.860 71.218 1.00 46.28 84 SER A CA 1
ATOM 663 C C . SER A 1 84 ? -22.272 18.293 70.352 1.00 46.28 84 SER A C 1
ATOM 665 O O . SER A 1 84 ? -21.899 17.636 69.387 1.00 46.28 84 SER A O 1
ATOM 667 N N . ASN A 1 85 ? -21.717 19.452 70.705 1.00 49.75 85 ASN A N 1
ATOM 668 C CA . ASN A 1 85 ? -20.413 19.949 70.278 1.00 49.75 85 ASN A CA 1
ATOM 669 C C . ASN A 1 85 ? -19.340 18.850 70.270 1.00 49.75 85 ASN A C 1
ATOM 671 O O . ASN A 1 85 ? -19.193 18.162 71.276 1.00 49.75 85 ASN A O 1
ATOM 675 N N . VAL A 1 86 ? -18.454 18.862 69.270 1.00 51.47 86 VAL A N 1
ATOM 676 C CA . VAL A 1 86 ? -17.011 18.889 69.549 1.00 51.47 86 VAL A CA 1
ATOM 677 C C . VAL A 1 86 ? -16.238 19.442 68.350 1.00 51.47 86 VAL A C 1
ATOM 679 O O . VAL A 1 86 ? -16.300 18.946 67.231 1.00 51.47 86 VAL A O 1
ATOM 682 N N . SER A 1 87 ? -15.537 20.533 68.637 1.00 51.91 87 SER A N 1
ATOM 683 C CA . SER A 1 87 ? -14.478 21.143 67.842 1.00 51.91 87 SER A CA 1
ATOM 684 C C . SER A 1 87 ? -13.151 20.422 68.112 1.00 51.91 87 SER A C 1
ATOM 686 O O . SER A 1 87 ? -13.006 19.841 69.192 1.00 51.91 87 SER A O 1
ATOM 688 N N . ARG A 1 88 ? -12.191 20.587 67.184 1.00 50.69 88 ARG A N 1
ATOM 689 C CA . ARG A 1 88 ? -10.728 20.319 67.215 1.00 50.69 88 ARG A CA 1
ATOM 690 C C . ARG A 1 88 ? -10.332 19.313 66.125 1.00 50.69 88 ARG A C 1
ATOM 692 O O . ARG A 1 88 ? -10.954 18.269 66.026 1.00 50.69 88 ARG A O 1
ATOM 699 N N . LYS A 1 89 ? -9.280 19.517 65.335 1.00 44.62 89 LYS A N 1
ATOM 700 C CA . LYS A 1 89 ? -8.258 20.568 65.215 1.00 44.62 89 LYS A CA 1
ATOM 701 C C . LYS A 1 89 ? -7.500 20.284 63.917 1.00 44.62 89 LYS A C 1
ATOM 703 O O . LYS A 1 89 ? -7.412 19.085 63.576 1.00 44.62 89 LYS A O 1
#

pLDDT: mean 78.18, std 16.77, range [38.53, 95.94]